Protein AF-A0A955E1D8-F1 (afdb_monomer_lite)

Structure (mmCIF, N/CA/C/O backbone):
data_AF-A0A955E1D8-F1
#
_entry.id   AF-A0A955E1D8-F1
#
loop_
_atom_site.group_PDB
_atom_site.id
_atom_site.type_symbol
_atom_site.label_atom_id
_atom_site.label_alt_id
_atom_site.label_comp_id
_atom_site.label_asym_id
_atom_site.label_entity_id
_atom_site.label_seq_id
_atom_site.pdbx_PDB_ins_code
_atom_site.Cartn_x
_atom_site.Cartn_y
_atom_site.Cartn_z
_atom_site.occupancy
_atom_site.B_iso_or_equiv
_atom_site.auth_seq_id
_atom_site.auth_comp_id
_atom_site.auth_asym_id
_atom_site.auth_atom_id
_atom_site.pdbx_PDB_model_num
ATOM 1 N N . MET A 1 1 ? 25.127 -28.866 -72.698 1.00 41.72 1 MET A N 1
ATOM 2 C CA . MET A 1 1 ? 26.440 -28.311 -72.325 1.00 41.72 1 MET A CA 1
ATOM 3 C C . MET A 1 1 ? 26.147 -27.067 -71.502 1.00 41.72 1 MET A C 1
ATOM 5 O O . MET A 1 1 ? 25.721 -26.090 -72.097 1.00 41.72 1 MET A O 1
ATOM 9 N N . SER A 1 2 ? 26.246 -27.214 -70.173 1.00 43.41 2 SER A N 1
ATOM 10 C CA . SER A 1 2 ? 26.339 -26.184 -69.112 1.00 43.41 2 SER A CA 1
ATOM 11 C C . SER A 1 2 ? 25.288 -25.060 -69.091 1.00 43.41 2 SER A C 1
ATOM 13 O O . SER A 1 2 ? 25.238 -24.230 -69.989 1.00 43.41 2 SER A O 1
ATOM 15 N N . ASP A 1 3 ? 24.362 -25.067 -68.129 1.00 46.50 3 ASP A N 1
ATOM 16 C CA . ASP A 1 3 ? 24.549 -24.467 -66.787 1.00 46.50 3 ASP A CA 1
ATOM 17 C C . ASP A 1 3 ? 24.973 -22.990 -66.846 1.00 46.50 3 ASP A C 1
ATOM 19 O O . ASP A 1 3 ? 26.075 -22.672 -67.275 1.00 46.50 3 ASP A O 1
ATOM 23 N N . HIS A 1 4 ? 24.100 -22.079 -66.409 1.00 46.78 4 HIS A N 1
ATOM 24 C CA . HIS A 1 4 ? 24.141 -21.552 -65.042 1.00 46.78 4 HIS A CA 1
ATOM 25 C C . HIS A 1 4 ? 22.998 -20.549 -64.840 1.00 46.78 4 HIS A C 1
ATOM 27 O O . HIS A 1 4 ? 22.884 -19.529 -65.516 1.00 46.78 4 HIS A O 1
ATOM 33 N N . ALA A 1 5 ? 22.136 -20.884 -63.885 1.00 51.72 5 ALA A N 1
ATOM 34 C CA . ALA A 1 5 ? 21.258 -19.943 -63.227 1.00 51.72 5 ALA A CA 1
ATOM 35 C C . ALA A 1 5 ? 22.111 -19.035 -62.327 1.00 51.72 5 ALA A C 1
ATOM 37 O O . ALA A 1 5 ? 22.755 -19.534 -61.406 1.00 51.72 5 ALA A O 1
ATOM 38 N N . GLU A 1 6 ? 22.080 -17.723 -62.554 1.00 48.53 6 GLU A N 1
ATOM 39 C CA . GLU A 1 6 ? 22.585 -16.731 -61.600 1.00 48.53 6 GLU A CA 1
ATOM 40 C C . GLU A 1 6 ? 21.421 -15.879 -61.080 1.00 48.53 6 GLU A C 1
ATOM 42 O O . GLU A 1 6 ? 20.962 -14.908 -61.674 1.00 48.53 6 GLU A O 1
ATOM 47 N N . THR A 1 7 ? 20.922 -16.356 -59.940 1.00 41.47 7 THR A N 1
ATOM 48 C CA . THR A 1 7 ? 20.785 -15.593 -58.693 1.00 41.47 7 THR A CA 1
ATOM 49 C C . THR A 1 7 ? 19.992 -14.285 -58.707 1.00 41.47 7 THR A C 1
ATOM 51 O O . THR A 1 7 ? 20.503 -13.183 -58.881 1.00 41.47 7 THR A O 1
ATOM 54 N N . SER A 1 8 ? 18.731 -14.450 -58.301 1.00 52.41 8 SER A N 1
ATOM 55 C CA . SER A 1 8 ? 18.048 -13.600 -57.321 1.00 52.41 8 SER A CA 1
ATOM 56 C C . SER A 1 8 ? 18.996 -13.066 -56.233 1.00 52.41 8 SER A C 1
ATOM 58 O O . SER A 1 8 ? 19.564 -13.867 -55.499 1.00 52.41 8 SER A O 1
ATOM 60 N N . SER A 1 9 ? 19.113 -11.739 -56.101 1.00 49.06 9 SER A N 1
ATOM 61 C CA . SER A 1 9 ? 19.084 -11.013 -54.813 1.00 49.06 9 SER A CA 1
ATOM 62 C C . SER A 1 9 ? 19.340 -9.512 -55.028 1.00 49.06 9 SER A C 1
ATOM 64 O O . SER A 1 9 ? 20.431 -9.005 -54.774 1.00 49.06 9 SER A O 1
ATOM 66 N N . ALA A 1 10 ? 18.335 -8.764 -55.482 1.00 44.19 10 ALA A N 1
ATOM 67 C CA . ALA A 1 10 ? 18.395 -7.303 -55.470 1.00 44.19 10 ALA A CA 1
ATOM 68 C C . ALA A 1 10 ? 17.456 -6.760 -54.387 1.00 44.19 10 ALA A C 1
ATOM 70 O O . ALA A 1 10 ? 16.260 -6.595 -54.603 1.00 44.19 10 ALA A O 1
ATOM 71 N N . GLY A 1 11 ? 18.032 -6.483 -53.214 1.00 44.06 11 GLY A N 1
ATOM 72 C CA . GLY A 1 11 ? 17.521 -5.444 -52.321 1.00 44.06 11 GLY A CA 1
ATOM 73 C C . GLY A 1 11 ? 16.445 -5.842 -51.312 1.00 44.06 11 GLY A C 1
ATOM 74 O O . GLY A 1 11 ? 15.472 -5.111 -51.151 1.00 44.06 11 GLY A O 1
ATOM 75 N N . ALA A 1 12 ? 16.647 -6.915 -50.543 1.00 50.28 12 ALA A N 1
ATOM 76 C CA . ALA A 1 12 ? 16.071 -6.963 -49.198 1.00 50.28 12 ALA A CA 1
ATOM 77 C C . ALA A 1 12 ? 16.845 -5.958 -48.328 1.00 50.28 12 ALA A C 1
ATOM 79 O O . ALA A 1 12 ? 17.835 -6.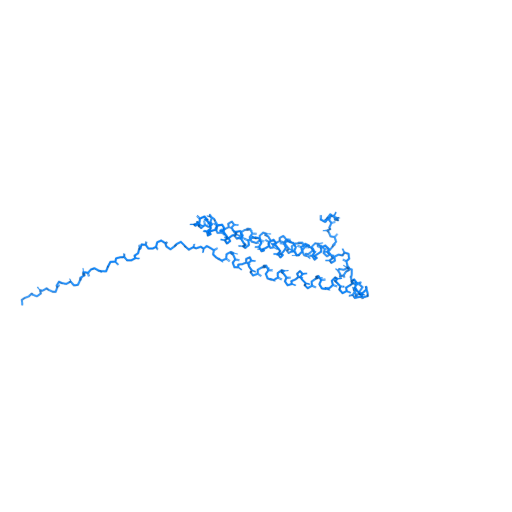298 -47.686 1.00 50.28 12 ALA A O 1
ATOM 80 N N . ALA A 1 13 ? 16.446 -4.685 -48.395 1.00 50.97 13 ALA A N 1
ATOM 81 C CA . ALA A 1 13 ? 16.955 -3.653 -47.509 1.00 50.97 13 ALA A CA 1
ATOM 82 C C . ALA A 1 13 ? 16.713 -4.107 -46.066 1.00 50.97 13 ALA A C 1
ATOM 84 O O . ALA A 1 13 ? 15.569 -4.247 -45.627 1.00 50.97 13 ALA A O 1
ATOM 85 N N . ASN A 1 14 ? 17.814 -4.381 -45.377 1.00 53.00 14 ASN A N 1
ATOM 86 C CA . ASN A 1 14 ? 17.865 -4.740 -43.978 1.00 53.00 14 ASN A CA 1
ATOM 87 C C . ASN A 1 14 ? 17.056 -3.721 -43.149 1.00 53.00 14 ASN A C 1
ATOM 89 O O . ASN A 1 14 ? 17.458 -2.566 -43.012 1.00 53.00 14 ASN A O 1
ATOM 93 N N . ARG A 1 15 ? 15.894 -4.142 -42.634 1.00 57.06 15 ARG A N 1
ATOM 94 C CA . ARG A 1 15 ? 15.078 -3.378 -41.677 1.00 57.06 15 ARG A CA 1
ATOM 95 C C . ARG A 1 15 ? 15.483 -3.672 -40.222 1.00 57.06 15 ARG A C 1
ATOM 97 O O . ARG A 1 15 ? 14.745 -3.294 -39.318 1.00 57.06 15 ARG A O 1
ATOM 104 N N . ASP A 1 16 ? 16.646 -4.279 -39.971 1.00 55.75 16 ASP A N 1
ATOM 105 C CA . ASP A 1 16 ? 17.154 -4.580 -38.621 1.00 55.75 16 ASP A CA 1
ATOM 106 C C . ASP A 1 16 ? 17.888 -3.384 -37.996 1.00 55.75 16 ASP A C 1
ATOM 108 O O . ASP A 1 16 ? 19.041 -3.471 -37.583 1.00 55.75 16 ASP A O 1
ATOM 112 N N . GLY A 1 17 ? 17.221 -2.230 -37.953 1.00 49.28 17 GLY A N 1
ATOM 113 C CA . GLY A 1 17 ? 17.789 -0.990 -37.413 1.00 49.28 17 GLY A CA 1
ATOM 114 C C . GLY A 1 17 ? 16.841 -0.189 -36.528 1.00 49.28 17 GLY A C 1
ATOM 115 O O . GLY A 1 17 ? 17.118 0.969 -36.231 1.00 49.28 17 GLY A O 1
ATOM 116 N N . LEU A 1 18 ? 15.708 -0.762 -36.117 1.00 48.12 18 LEU A N 1
ATOM 117 C CA . LEU A 1 18 ? 14.929 -0.192 -35.024 1.00 48.12 18 LEU A CA 1
ATOM 118 C C . LEU A 1 18 ? 15.441 -0.829 -33.736 1.00 48.12 18 LEU A C 1
ATOM 120 O O . LEU A 1 18 ? 15.008 -1.923 -33.378 1.00 48.12 18 LEU A O 1
ATOM 124 N N . GLU A 1 19 ? 16.369 -0.155 -33.051 1.00 47.59 19 GLU A N 1
ATOM 125 C CA . GLU A 1 19 ? 16.679 -0.453 -31.650 1.00 47.59 19 GLU A CA 1
ATOM 126 C C . GLU A 1 19 ? 15.370 -0.352 -30.858 1.00 47.59 19 GLU A C 1
ATOM 128 O O . GLU A 1 19 ? 14.901 0.730 -30.496 1.00 47.59 19 GLU A O 1
ATOM 133 N N . ALA A 1 20 ? 14.710 -1.492 -30.666 1.00 50.75 20 ALA A N 1
ATOM 134 C CA . ALA A 1 20 ? 13.493 -1.566 -29.891 1.00 50.75 20 ALA A CA 1
ATOM 135 C C . ALA A 1 20 ? 13.880 -1.345 -28.427 1.00 50.75 20 ALA A C 1
ATOM 137 O O . ALA A 1 20 ? 14.292 -2.272 -27.729 1.00 50.75 20 ALA A O 1
ATOM 138 N N . PHE A 1 21 ? 13.762 -0.105 -27.953 1.00 55.12 21 PHE A N 1
ATOM 139 C CA . PHE A 1 21 ? 13.830 0.203 -26.529 1.00 55.12 21 PHE A CA 1
ATOM 140 C C . PHE A 1 21 ? 12.641 -0.466 -25.831 1.00 55.12 21 PHE A C 1
ATOM 142 O O . PHE A 1 21 ? 11.548 0.090 -25.731 1.00 55.12 21 PHE A O 1
ATOM 149 N N . VAL A 1 22 ? 12.842 -1.702 -25.374 1.00 63.84 22 VAL A N 1
ATOM 150 C CA . VAL A 1 22 ? 11.842 -2.441 -24.604 1.00 63.84 22 VAL A CA 1
ATOM 151 C C . VAL A 1 22 ? 11.890 -1.944 -23.161 1.00 63.84 22 VAL A C 1
ATOM 153 O O . VAL A 1 22 ? 12.829 -2.237 -22.416 1.00 63.84 22 VAL A O 1
ATOM 156 N N . TYR A 1 23 ? 10.873 -1.179 -22.766 1.00 72.94 23 TYR A N 1
ATOM 157 C CA . TYR A 1 23 ? 10.669 -0.778 -21.376 1.00 72.94 23 TYR A CA 1
ATOM 158 C C . TYR A 1 23 ? 10.330 -1.989 -20.494 1.00 72.94 23 TYR A C 1
ATOM 160 O O . TYR A 1 23 ? 9.626 -2.909 -20.921 1.00 72.94 23 TYR A O 1
ATOM 168 N N . ASP A 1 24 ? 10.812 -1.989 -19.245 1.00 73.88 24 ASP A N 1
ATOM 169 C CA . ASP A 1 24 ? 10.408 -3.005 -18.270 1.00 73.88 24 ASP A CA 1
ATOM 170 C C . ASP A 1 24 ? 9.067 -2.629 -17.636 1.00 73.88 24 ASP A C 1
ATOM 172 O O . ASP A 1 24 ? 8.983 -1.997 -16.581 1.00 73.88 24 ASP A O 1
ATOM 176 N N . ASP A 1 25 ? 8.009 -3.064 -18.306 1.00 80.38 25 ASP A N 1
ATOM 177 C CA . ASP A 1 25 ? 6.632 -2.906 -17.856 1.00 80.38 25 ASP A CA 1
ATOM 178 C C . ASP A 1 25 ? 6.177 -4.008 -16.900 1.00 80.38 25 ASP A C 1
ATOM 180 O O . ASP A 1 25 ? 5.047 -3.962 -16.403 1.00 80.38 25 ASP A O 1
ATOM 184 N N . LYS A 1 26 ? 6.988 -5.051 -16.683 1.00 83.38 26 LYS A N 1
ATOM 185 C CA . LYS A 1 26 ? 6.583 -6.173 -15.830 1.00 83.38 26 LYS A CA 1
ATOM 186 C C . LYS A 1 26 ? 6.506 -5.705 -14.387 1.00 83.38 26 LYS A C 1
ATOM 188 O O . LYS A 1 26 ? 5.494 -5.943 -13.732 1.00 83.38 26 LYS A O 1
ATOM 193 N N . ILE A 1 27 ? 7.523 -4.978 -13.923 1.00 85.75 27 ILE A N 1
ATOM 194 C CA . ILE A 1 27 ? 7.550 -4.477 -12.549 1.00 85.75 27 ILE A CA 1
ATOM 195 C C . ILE A 1 27 ? 6.437 -3.457 -12.285 1.00 85.75 27 ILE A C 1
ATOM 197 O O . ILE A 1 27 ? 5.761 -3.535 -11.261 1.00 85.75 27 ILE A O 1
ATOM 201 N N . VAL A 1 28 ? 6.171 -2.568 -13.247 1.00 88.00 28 VAL A N 1
ATOM 202 C CA . VAL A 1 28 ? 5.081 -1.587 -13.155 1.00 88.00 28 VAL A CA 1
ATOM 203 C C . VAL A 1 28 ? 3.735 -2.296 -13.033 1.00 88.00 28 VAL A C 1
ATOM 205 O O . VAL A 1 28 ? 2.933 -1.947 -12.172 1.00 88.00 28 VAL A O 1
ATOM 208 N N . ARG A 1 29 ? 3.494 -3.331 -13.848 1.00 86.88 29 ARG A N 1
ATOM 209 C CA . ARG A 1 29 ? 2.265 -4.132 -13.771 1.00 86.88 29 ARG A CA 1
ATOM 210 C C . ARG A 1 29 ? 2.134 -4.860 -12.437 1.00 86.88 29 ARG A C 1
ATOM 212 O O . ARG A 1 29 ? 1.037 -4.902 -11.891 1.00 86.88 29 ARG A O 1
ATOM 219 N N . MET A 1 30 ? 3.225 -5.399 -11.894 1.00 88.94 30 MET A N 1
ATOM 220 C CA . MET A 1 30 ? 3.219 -6.049 -10.579 1.00 88.94 30 MET A CA 1
ATOM 221 C C . MET A 1 30 ? 2.834 -5.067 -9.462 1.00 88.94 30 MET A C 1
ATOM 223 O O . MET A 1 30 ? 1.937 -5.372 -8.676 1.00 88.94 30 MET A O 1
ATOM 227 N N . PHE A 1 31 ? 3.438 -3.874 -9.424 1.00 90.12 31 PHE A N 1
ATOM 228 C CA . PHE A 1 31 ? 3.060 -2.818 -8.473 1.00 90.12 31 PHE A CA 1
ATOM 229 C C . PHE A 1 31 ? 1.640 -2.285 -8.712 1.00 90.12 31 PHE A C 1
ATOM 231 O O . PHE A 1 31 ? 0.927 -1.990 -7.754 1.00 90.12 31 PHE A O 1
ATOM 238 N N . GLY A 1 32 ? 1.192 -2.208 -9.966 1.00 89.88 32 GLY A N 1
ATOM 239 C CA . GLY A 1 32 ? -0.178 -1.824 -10.312 1.00 89.88 32 GLY A CA 1
ATOM 240 C C . GLY A 1 32 ? -1.213 -2.800 -9.747 1.00 89.88 32 GLY A C 1
ATOM 241 O O . GLY A 1 32 ? -2.146 -2.386 -9.063 1.00 89.88 32 GLY A O 1
ATOM 242 N N . TRP A 1 33 ? -1.010 -4.106 -9.944 1.00 90.94 33 TRP A N 1
ATOM 243 C CA . TRP A 1 33 ? -1.873 -5.135 -9.355 1.00 90.94 33 TRP A CA 1
ATOM 244 C C . TRP A 1 33 ? -1.826 -5.129 -7.826 1.00 90.94 33 TRP A C 1
ATOM 246 O O . TRP A 1 33 ? -2.873 -5.205 -7.185 1.00 90.94 33 TRP A O 1
ATOM 256 N N . ALA A 1 34 ? -0.636 -4.980 -7.238 1.00 91.00 34 ALA A N 1
ATOM 257 C CA . ALA A 1 34 ? -0.481 -4.853 -5.791 1.00 91.00 34 ALA A CA 1
ATOM 258 C C . ALA A 1 34 ? -1.257 -3.650 -5.233 1.00 91.00 34 ALA A C 1
ATOM 260 O O . ALA A 1 34 ? -1.955 -3.795 -4.234 1.00 91.00 34 ALA A O 1
ATOM 261 N N . THR A 1 35 ? -1.190 -2.495 -5.903 1.00 93.31 35 THR A N 1
ATOM 262 C CA . THR A 1 35 ? -1.959 -1.294 -5.546 1.00 93.31 35 THR A CA 1
ATOM 263 C C . THR A 1 35 ? -3.452 -1.597 -5.490 1.00 93.31 35 THR A C 1
ATOM 265 O O . THR A 1 35 ? -4.100 -1.271 -4.504 1.00 93.31 35 THR A O 1
ATOM 268 N N . ILE A 1 36 ? -4.010 -2.258 -6.508 1.00 94.00 36 ILE A N 1
ATOM 269 C CA . ILE A 1 36 ? -5.447 -2.570 -6.544 1.00 94.00 36 ILE A CA 1
ATOM 270 C C . ILE A 1 36 ? -5.829 -3.499 -5.385 1.00 94.00 36 ILE A C 1
ATOM 27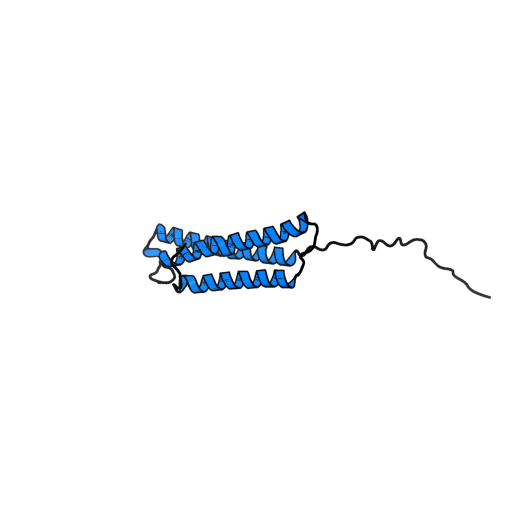2 O O . ILE A 1 36 ? -6.782 -3.214 -4.662 1.00 94.00 36 ILE A O 1
ATOM 276 N N . ILE A 1 37 ? -5.068 -4.578 -5.174 1.00 93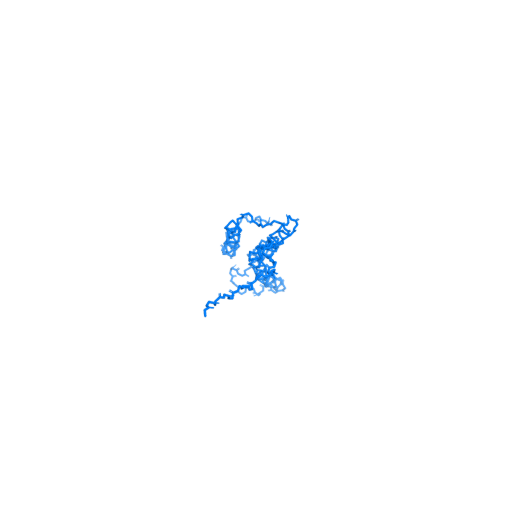.00 37 ILE A N 1
ATOM 277 C CA . ILE A 1 37 ? -5.335 -5.560 -4.112 1.00 93.00 37 ILE A CA 1
ATOM 278 C C . ILE A 1 37 ? -5.297 -4.890 -2.735 1.00 93.00 37 ILE A C 1
ATOM 280 O O . ILE A 1 37 ? -6.246 -5.006 -1.958 1.00 93.00 37 ILE A O 1
ATOM 284 N N . TRP A 1 38 ? -4.229 -4.150 -2.437 1.00 91.44 38 TRP A N 1
ATOM 285 C CA . TRP A 1 38 ? -4.080 -3.475 -1.150 1.00 91.44 38 TRP A CA 1
ATOM 286 C C . TRP A 1 38 ? -5.053 -2.310 -0.975 1.00 91.44 38 TRP A C 1
ATOM 288 O O . TRP A 1 38 ? -5.486 -2.058 0.145 1.00 91.44 38 TRP A O 1
ATOM 298 N N . GLY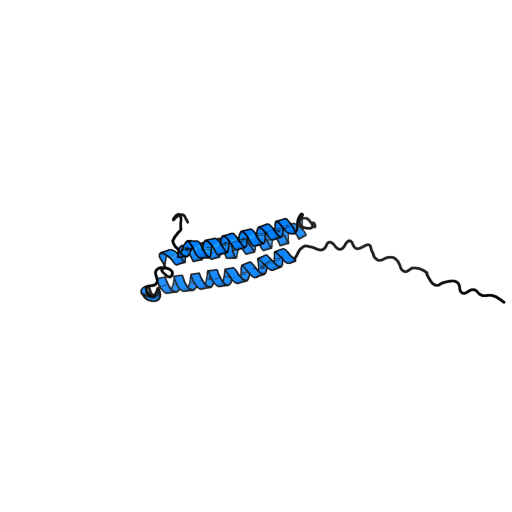 A 1 39 ? -5.454 -1.651 -2.063 1.00 92.06 39 GLY A N 1
ATOM 299 C CA . GLY A 1 39 ? -6.523 -0.657 -2.057 1.00 92.06 39 GLY A CA 1
ATOM 300 C C . GLY A 1 39 ? -7.841 -1.261 -1.592 1.00 92.06 39 GLY A C 1
ATOM 301 O O . GLY A 1 39 ? -8.443 -0.756 -0.648 1.00 92.06 39 GLY A O 1
ATOM 302 N N . VAL A 1 40 ? -8.249 -2.393 -2.175 1.00 93.94 40 VAL A N 1
ATOM 303 C CA . VAL A 1 40 ? -9.456 -3.115 -1.743 1.00 93.94 40 VAL A CA 1
ATOM 304 C C . VAL A 1 40 ? -9.372 -3.470 -0.257 1.00 93.94 40 VAL A C 1
ATOM 306 O O . VAL A 1 40 ? -10.309 -3.186 0.485 1.00 93.94 40 VAL A O 1
ATOM 309 N N . VAL A 1 41 ? -8.243 -4.014 0.209 1.00 90.62 41 VAL A N 1
ATOM 310 C CA . VAL A 1 41 ? -8.047 -4.340 1.633 1.00 90.62 41 VAL A CA 1
ATOM 311 C C . VAL A 1 41 ? -8.163 -3.093 2.516 1.00 90.62 41 VAL A C 1
ATOM 313 O O . VAL A 1 41 ? -8.913 -3.104 3.490 1.00 90.62 41 VAL A O 1
ATOM 316 N N . ALA A 1 42 ? -7.473 -2.002 2.177 1.00 91.06 42 ALA A N 1
ATOM 317 C CA . ALA A 1 42 ? -7.489 -0.771 2.960 1.00 91.06 42 ALA A CA 1
ATOM 318 C C . ALA A 1 42 ? -8.900 -0.174 3.059 1.00 91.06 42 ALA A C 1
ATOM 320 O O . ALA A 1 42 ? -9.341 0.168 4.158 1.00 91.06 42 ALA A O 1
ATOM 321 N N . PHE A 1 43 ? -9.632 -0.102 1.944 1.00 92.75 43 PHE A N 1
ATOM 322 C CA . PHE A 1 43 ? -10.999 0.419 1.932 1.00 92.75 43 PHE A CA 1
ATOM 323 C C . PHE A 1 43 ? -11.975 -0.489 2.686 1.00 92.75 43 PHE A C 1
ATOM 325 O O . PHE A 1 43 ? -12.795 0.025 3.442 1.00 92.75 43 PHE A O 1
ATOM 332 N N . LEU A 1 44 ? -11.857 -1.817 2.570 1.00 91.38 44 LEU A N 1
ATOM 333 C CA . LEU A 1 44 ? -12.681 -2.754 3.344 1.00 91.38 44 LEU A CA 1
ATOM 334 C C . LEU A 1 44 ? -12.469 -2.586 4.853 1.00 91.38 44 LEU A C 1
ATOM 336 O O . LEU A 1 44 ? -13.440 -2.466 5.599 1.00 91.38 44 LEU A O 1
ATOM 340 N N . VAL A 1 45 ? -11.214 -2.512 5.309 1.00 88.31 45 VAL A N 1
ATOM 341 C CA . VAL A 1 45 ? -10.906 -2.262 6.728 1.00 88.31 45 VAL A CA 1
ATOM 342 C C . VAL A 1 45 ? -11.437 -0.888 7.161 1.00 88.31 45 VAL A C 1
ATOM 344 O O . VAL A 1 45 ? -11.988 -0.765 8.252 1.00 88.31 45 VAL A O 1
ATOM 347 N N . GLY A 1 46 ? -11.353 0.128 6.296 1.00 88.81 46 GLY A N 1
ATOM 348 C CA . GLY A 1 46 ? -11.917 1.457 6.553 1.00 88.81 46 GLY A CA 1
ATOM 349 C C . GLY A 1 46 ? -13.433 1.433 6.762 1.00 88.81 46 GLY A C 1
ATOM 350 O O . GLY A 1 46 ? -13.934 2.032 7.712 1.00 88.81 46 GLY A O 1
ATOM 351 N N . VAL A 1 47 ? -14.163 0.676 5.937 1.00 90.75 47 VAL A N 1
ATOM 352 C CA . VAL A 1 47 ? -15.614 0.480 6.092 1.00 90.75 47 VAL A CA 1
ATOM 353 C C . VAL A 1 47 ? -15.934 -0.236 7.405 1.00 90.75 47 VAL A C 1
ATOM 355 O O . VAL A 1 47 ? -16.836 0.191 8.122 1.00 90.75 47 VAL A O 1
ATOM 358 N N . ILE A 1 48 ? -15.175 -1.273 7.775 1.00 86.44 48 ILE A N 1
ATOM 359 C CA . ILE A 1 48 ? -15.362 -1.982 9.053 1.00 86.44 48 ILE A CA 1
ATOM 360 C C . ILE A 1 48 ? -15.193 -1.020 10.237 1.00 86.44 48 ILE A C 1
ATOM 362 O O . ILE A 1 48 ? -16.021 -1.002 11.146 1.00 86.44 48 ILE A O 1
ATOM 366 N N . ILE A 1 49 ? -14.156 -0.183 10.217 1.00 87.56 49 ILE A N 1
ATOM 367 C CA . ILE A 1 49 ? -13.894 0.817 11.263 1.00 87.56 49 ILE A CA 1
ATOM 368 C C . ILE A 1 49 ? -15.010 1.866 11.322 1.00 87.56 49 ILE A C 1
ATOM 370 O O . ILE A 1 49 ? -15.435 2.244 12.414 1.00 87.56 49 ILE A O 1
ATOM 374 N N . ALA A 1 50 ? -15.513 2.315 10.171 1.00 88.00 50 ALA A N 1
ATOM 375 C CA . ALA A 1 50 ? -16.632 3.251 10.105 1.00 88.00 50 ALA A CA 1
ATOM 376 C C . ALA A 1 50 ? -17.912 2.653 10.718 1.00 88.00 50 ALA A C 1
ATOM 378 O O . ALA A 1 50 ? -18.607 3.326 11.479 1.00 88.00 50 ALA A O 1
ATOM 379 N N . VAL A 1 51 ? -18.191 1.369 10.465 1.00 87.44 51 VAL A N 1
ATOM 380 C CA . VAL A 1 51 ? -19.318 0.655 11.087 1.00 87.44 51 VAL A CA 1
ATOM 381 C C . VAL A 1 51 ? -19.122 0.517 12.598 1.00 87.44 51 VAL A C 1
ATOM 383 O O . VAL A 1 51 ? -20.079 0.708 13.342 1.00 87.44 51 VAL A O 1
ATOM 386 N N . GLN A 1 52 ? -17.902 0.255 13.076 1.00 83.62 52 GLN A N 1
ATOM 387 C CA . GLN A 1 52 ? -17.612 0.195 14.515 1.00 83.62 52 GLN A CA 1
ATOM 388 C C . GLN A 1 52 ? -17.787 1.543 15.227 1.00 83.62 52 GLN A C 1
ATOM 390 O O . GLN A 1 52 ? -18.140 1.560 16.405 1.00 83.62 52 GLN A O 1
ATOM 395 N N . LEU A 1 53 ? -17.576 2.664 14.527 1.00 83.69 53 LEU A N 1
ATOM 396 C CA . LEU A 1 53 ? -17.884 3.998 15.051 1.00 83.69 53 LEU A CA 1
ATOM 397 C C . LEU A 1 53 ? -19.391 4.245 15.174 1.00 83.69 53 LEU A C 1
ATOM 399 O O . LEU A 1 53 ? -19.821 4.853 16.150 1.00 83.69 53 LEU A O 1
ATOM 403 N N . ALA A 1 54 ? -20.187 3.773 14.210 1.00 86.69 54 ALA A N 1
ATOM 404 C CA . ALA A 1 54 ? -21.643 3.913 14.242 1.00 86.69 54 ALA A CA 1
ATOM 405 C C . ALA A 1 54 ? -22.309 2.944 15.237 1.00 86.69 54 ALA A C 1
ATOM 407 O O . ALA A 1 54 ? -23.246 3.315 15.940 1.00 86.69 54 ALA A O 1
ATOM 408 N N . PHE A 1 55 ? -21.806 1.710 15.320 1.00 83.62 55 PHE A N 1
ATOM 409 C CA . PHE A 1 55 ? -22.318 0.646 16.179 1.00 83.62 55 PHE A CA 1
ATOM 410 C C . PHE A 1 55 ? -21.168 -0.019 16.951 1.00 83.62 55 PHE A C 1
ATOM 412 O O . PHE A 1 55 ? -20.586 -0.999 16.477 1.00 83.62 55 PHE A O 1
ATOM 419 N N . PRO A 1 56 ? -20.870 0.435 18.183 1.00 72.88 56 PRO A N 1
ATOM 420 C CA . PRO A 1 56 ? -19.764 -0.098 18.986 1.00 72.88 56 PRO A CA 1
ATOM 421 C C . PRO A 1 56 ? -19.850 -1.607 19.276 1.00 72.88 56 PRO A C 1
ATOM 423 O O . PRO A 1 56 ? -18.836 -2.255 19.527 1.00 72.88 56 PRO A O 1
ATOM 426 N N . GLN A 1 57 ? -21.049 -2.195 19.208 1.00 73.25 57 GLN A N 1
ATOM 427 C CA . GLN A 1 57 ? -21.268 -3.634 19.404 1.00 73.25 57 GLN A CA 1
ATOM 428 C C . GLN A 1 57 ? -20.819 -4.499 18.210 1.00 73.25 57 GLN A C 1
ATOM 430 O O . GLN A 1 57 ? -20.689 -5.714 18.348 1.00 73.25 57 GLN A O 1
ATOM 435 N N . ALA A 1 58 ? -20.511 -3.896 17.056 1.00 70.06 58 ALA A N 1
ATOM 436 C CA . ALA A 1 58 ? -20.061 -4.605 15.856 1.00 70.06 58 ALA A CA 1
ATOM 437 C C . ALA A 1 58 ? -18.649 -5.223 15.979 1.00 70.06 58 ALA A C 1
ATOM 439 O O . ALA A 1 58 ? -18.231 -5.973 15.102 1.00 70.06 58 ALA A O 1
ATOM 440 N N . GLY A 1 59 ? -17.906 -4.947 17.059 1.00 65.56 59 GLY A N 1
ATOM 441 C CA . GLY A 1 59 ? -16.580 -5.530 17.317 1.00 65.56 59 GLY A CA 1
ATOM 442 C C . GLY A 1 59 ? -16.579 -7.011 17.736 1.00 65.56 59 GLY A C 1
ATOM 443 O O . GLY A 1 59 ? -15.504 -7.572 17.949 1.00 65.56 59 GLY A O 1
ATOM 444 N N . LEU A 1 60 ? -17.755 -7.642 17.893 1.00 66.62 60 LEU A N 1
ATOM 445 C CA . LEU A 1 60 ? -17.955 -9.074 18.208 1.00 66.62 60 LEU A CA 1
ATOM 446 C C . LEU A 1 60 ? -17.198 -9.606 19.450 1.00 66.62 60 LEU A C 1
ATOM 448 O O . LEU A 1 60 ? -17.095 -10.814 19.639 1.00 66.62 60 LEU A O 1
ATOM 452 N N . GLY A 1 61 ? -16.653 -8.730 20.303 1.00 66.81 61 GLY A N 1
ATOM 453 C CA . GLY A 1 61 ? -15.851 -9.110 21.474 1.00 66.81 61 GLY A CA 1
ATOM 454 C C . GLY A 1 61 ? -14.449 -9.653 21.155 1.00 66.81 61 GLY A C 1
ATOM 455 O O . GLY A 1 61 ? -13.758 -10.120 22.058 1.00 66.81 61 GLY A O 1
ATOM 456 N N . ILE A 1 62 ? -13.999 -9.587 19.897 1.00 70.62 62 ILE A N 1
ATOM 457 C CA . ILE A 1 62 ? -12.695 -10.111 19.467 1.00 70.62 62 ILE A CA 1
ATOM 458 C C . ILE A 1 62 ? -11.641 -9.005 19.606 1.00 70.62 62 ILE A C 1
ATOM 460 O O . ILE A 1 62 ? -11.730 -7.964 18.957 1.00 70.62 62 ILE A O 1
ATOM 464 N N . SER A 1 63 ? -10.598 -9.235 20.413 1.00 70.56 63 SER A N 1
ATOM 465 C CA . SER A 1 63 ? -9.564 -8.223 20.711 1.00 70.56 63 SER A CA 1
ATOM 466 C C . SER A 1 63 ? -8.847 -7.686 19.462 1.00 70.56 63 SER A C 1
ATOM 468 O O . SER A 1 63 ? -8.536 -6.495 19.389 1.00 70.56 63 SER A O 1
ATOM 470 N N . PHE A 1 64 ? -8.643 -8.539 18.454 1.00 67.44 64 PHE A N 1
ATOM 471 C CA . PHE A 1 64 ? -8.015 -8.206 17.170 1.00 67.44 64 PHE A CA 1
ATOM 472 C C . PHE A 1 64 ? -8.872 -7.317 16.265 1.00 67.44 64 PHE A C 1
ATOM 474 O O . PHE A 1 64 ? -8.325 -6.517 15.513 1.00 67.44 64 PHE A O 1
ATOM 481 N N . LEU A 1 65 ? -10.200 -7.425 16.359 1.00 71.31 65 LEU A N 1
ATOM 482 C CA . LEU A 1 65 ? -11.144 -6.606 15.595 1.00 71.31 65 LEU A CA 1
ATOM 483 C C . LEU A 1 65 ? -11.622 -5.389 16.392 1.00 71.31 65 LEU A C 1
ATOM 485 O O . LEU A 1 65 ? -12.630 -4.782 16.047 1.00 71.31 65 LEU A O 1
ATOM 489 N N . SER A 1 66 ? -10.918 -5.017 17.459 1.00 77.88 66 SER A N 1
ATOM 490 C CA . SER A 1 66 ? -11.233 -3.797 18.192 1.00 77.88 66 SER A CA 1
ATOM 491 C C . SER A 1 66 ? -10.830 -2.557 17.394 1.00 77.88 66 SER A C 1
ATOM 493 O O . SER A 1 66 ? -9.785 -2.515 16.738 1.00 77.88 66 SER A O 1
ATOM 495 N N . PHE A 1 67 ? -11.639 -1.507 17.512 1.00 77.94 67 PHE A N 1
ATOM 496 C CA . PHE A 1 67 ? -11.434 -0.227 16.838 1.00 77.94 67 PHE A CA 1
ATOM 497 C C . PHE A 1 67 ? -10.020 0.349 17.040 1.00 77.94 67 PHE A C 1
ATOM 499 O O . PHE A 1 67 ? -9.398 0.835 16.095 1.00 77.94 67 PHE A O 1
ATOM 506 N N . GLY A 1 68 ? -9.474 0.231 18.257 1.00 75.56 68 GLY A N 1
ATOM 507 C CA . GLY A 1 68 ? -8.140 0.732 18.599 1.00 75.56 68 GLY A CA 1
ATOM 508 C C . GLY A 1 68 ? -6.983 0.014 17.893 1.00 75.56 68 GLY A C 1
ATOM 509 O O . GLY A 1 68 ? -5.932 0.618 17.708 1.00 75.56 68 GLY A O 1
ATOM 510 N N . ARG A 1 69 ? -7.162 -1.244 17.463 1.00 80.31 69 ARG A N 1
ATOM 511 C CA . ARG A 1 69 ? -6.140 -2.010 16.721 1.00 80.31 69 ARG A CA 1
ATOM 512 C C . ARG A 1 69 ? -6.358 -1.980 15.212 1.00 80.31 69 ARG A C 1
ATOM 514 O O . ARG A 1 69 ? -5.392 -1.932 14.453 1.00 80.31 69 ARG A O 1
ATOM 521 N N . LEU A 1 70 ? -7.617 -1.952 14.774 1.00 82.62 70 LEU A N 1
ATOM 522 C CA . LEU A 1 70 ? -7.964 -1.842 13.358 1.00 82.62 70 LEU A CA 1
ATOM 523 C C . LEU A 1 70 ? -7.591 -0.477 12.773 1.00 82.62 70 LEU A C 1
ATOM 525 O O . LEU A 1 70 ? -7.185 -0.419 11.618 1.00 82.62 70 LEU A O 1
ATOM 529 N N . ARG A 1 71 ? -7.673 0.618 13.542 1.00 83.69 71 ARG A N 1
ATOM 530 C CA . ARG A 1 71 ? -7.318 1.955 13.037 1.00 83.69 71 ARG A CA 1
ATOM 531 C C . ARG A 1 71 ? -5.851 2.050 12.582 1.00 83.69 71 ARG A C 1
ATOM 533 O O . ARG A 1 71 ? -5.646 2.402 11.420 1.00 83.69 71 ARG A O 1
ATOM 540 N N . PRO A 1 72 ? -4.843 1.677 13.397 1.00 82.88 72 PRO A N 1
ATOM 541 C CA . PRO A 1 72 ? -3.460 1.612 12.928 1.00 82.88 72 PRO A CA 1
ATOM 542 C C . PRO A 1 72 ? -3.280 0.699 11.711 1.00 82.88 72 PRO A C 1
ATOM 544 O O . PRO A 1 72 ? -2.509 1.033 10.814 1.00 82.88 72 PRO A O 1
ATOM 547 N N . LEU A 1 73 ? -4.001 -0.428 11.646 1.00 85.31 73 LEU A N 1
ATOM 548 C CA . LEU A 1 73 ? -3.969 -1.331 10.492 1.00 85.31 73 LEU A CA 1
ATOM 549 C C . LEU A 1 73 ? -4.481 -0.639 9.218 1.00 85.31 73 LEU A C 1
ATOM 551 O O . LEU A 1 73 ? -3.815 -0.698 8.188 1.00 85.31 73 LEU A O 1
ATOM 555 N N . HIS A 1 74 ? -5.634 0.033 9.284 1.00 89.06 74 HIS A N 1
ATOM 556 C CA . HIS A 1 74 ? -6.225 0.738 8.146 1.00 89.06 74 HIS A CA 1
ATOM 557 C C . HIS A 1 74 ? -5.318 1.845 7.627 1.00 89.06 74 HIS A C 1
ATOM 559 O O . HIS A 1 74 ? -5.046 1.881 6.431 1.00 89.06 74 HIS A O 1
ATOM 565 N N . THR A 1 75 ? -4.821 2.715 8.509 1.00 88.00 75 THR A N 1
ATOM 566 C CA . THR A 1 75 ? -3.967 3.835 8.101 1.00 88.00 75 THR A CA 1
ATOM 567 C C . THR A 1 75 ? -2.674 3.332 7.457 1.00 88.00 75 THR A C 1
ATOM 569 O O . THR A 1 75 ? -2.317 3.787 6.371 1.00 88.00 75 THR A O 1
ATOM 572 N N . ASN A 1 76 ? -2.012 2.331 8.053 1.00 88.19 76 ASN A N 1
ATOM 573 C CA . ASN A 1 76 ? -0.807 1.736 7.465 1.00 88.19 76 ASN A CA 1
ATOM 574 C C . ASN A 1 76 ? -1.095 1.049 6.121 1.00 88.19 76 ASN A C 1
ATOM 576 O O . ASN A 1 76 ? -0.324 1.207 5.174 1.00 88.19 76 ASN A O 1
ATOM 580 N N . ALA A 1 77 ? -2.213 0.327 6.002 1.00 88.44 77 ALA A N 1
ATOM 581 C CA . ALA A 1 77 ? -2.617 -0.291 4.742 1.00 88.44 77 ALA A CA 1
ATOM 582 C C . ALA A 1 77 ? -2.948 0.761 3.666 1.00 88.44 77 ALA A C 1
ATOM 584 O O . ALA A 1 77 ? -2.519 0.632 2.524 1.00 88.44 77 ALA A O 1
ATOM 585 N N . ALA A 1 78 ? -3.658 1.835 4.009 1.00 89.88 78 ALA A N 1
ATOM 586 C CA . ALA A 1 78 ? -4.013 2.890 3.065 1.00 89.88 78 ALA A CA 1
ATOM 587 C C . ALA A 1 78 ? -2.781 3.676 2.579 1.00 89.88 78 ALA A C 1
ATOM 589 O O . ALA A 1 78 ? -2.650 3.953 1.386 1.00 89.88 78 ALA A O 1
ATOM 590 N N . ILE A 1 79 ? -1.854 4.005 3.483 1.00 90.00 79 ILE A N 1
ATOM 591 C CA . ILE A 1 79 ? -0.675 4.812 3.153 1.00 90.00 79 ILE A CA 1
ATOM 592 C C . ILE A 1 79 ? 0.418 3.946 2.525 1.00 90.00 79 ILE A C 1
ATOM 594 O O . ILE A 1 79 ? 0.806 4.171 1.383 1.00 90.00 79 ILE A O 1
ATOM 598 N N . PHE A 1 80 ? 0.922 2.937 3.232 1.00 89.00 80 PHE A N 1
ATOM 599 C CA . PHE A 1 80 ? 2.100 2.197 2.774 1.00 89.00 80 PHE A CA 1
ATOM 600 C C . PHE A 1 80 ? 1.756 1.098 1.770 1.00 89.00 80 PHE A C 1
ATOM 602 O O . PHE A 1 80 ? 2.499 0.890 0.807 1.00 89.00 80 PHE A O 1
ATOM 609 N N . ALA A 1 81 ? 0.622 0.416 1.952 1.00 89.12 81 ALA A N 1
ATOM 610 C CA . ALA A 1 81 ? 0.241 -0.676 1.063 1.00 89.12 81 ALA A CA 1
ATOM 611 C C . ALA A 1 81 ? -0.467 -0.188 -0.204 1.00 89.12 81 ALA A C 1
ATOM 613 O O . ALA A 1 81 ? -0.117 -0.619 -1.297 1.00 89.12 81 ALA A O 1
ATOM 614 N N . PHE A 1 82 ? -1.424 0.728 -0.099 1.00 91.75 82 PHE A N 1
ATOM 615 C CA . PHE A 1 82 ? -2.108 1.272 -1.269 1.00 91.75 82 PHE A CA 1
ATOM 616 C C . PHE A 1 82 ? -1.310 2.412 -1.917 1.00 91.75 82 PHE A C 1
ATOM 618 O O . PHE A 1 82 ? -0.775 2.232 -3.013 1.00 91.75 82 PHE A O 1
ATOM 625 N N . ALA A 1 83 ? -1.173 3.561 -1.247 1.00 91.94 83 ALA A N 1
ATOM 626 C CA . ALA A 1 83 ? -0.522 4.726 -1.851 1.00 91.94 83 ALA A CA 1
ATOM 627 C C . ALA A 1 83 ? 0.973 4.484 -2.136 1.00 91.94 83 ALA A C 1
ATOM 629 O O . ALA A 1 83 ? 1.464 4.879 -3.191 1.00 91.94 83 ALA A O 1
ATOM 630 N N . GLY A 1 84 ? 1.683 3.765 -1.262 1.00 91.00 84 GLY A N 1
ATOM 631 C CA . GLY A 1 84 ? 3.082 3.391 -1.475 1.00 91.00 84 GLY A CA 1
ATOM 632 C C . GLY A 1 84 ? 3.286 2.576 -2.755 1.00 91.00 84 GLY A C 1
ATOM 633 O O . GLY A 1 84 ? 4.112 2.945 -3.590 1.00 91.00 84 GLY A O 1
ATOM 634 N N . ASN A 1 85 ? 2.488 1.523 -2.974 1.00 91.81 85 ASN A N 1
ATOM 635 C CA . ASN A 1 85 ? 2.554 0.740 -4.214 1.00 91.81 85 ASN A CA 1
ATOM 636 C C . ASN A 1 85 ? 2.180 1.576 -5.453 1.00 91.81 85 ASN A C 1
ATOM 638 O O . ASN A 1 85 ? 2.807 1.412 -6.503 1.00 91.81 85 ASN A O 1
ATOM 642 N N . ALA A 1 86 ? 1.230 2.512 -5.326 1.00 91.69 86 ALA A N 1
ATOM 643 C CA . ALA A 1 86 ? 0.858 3.419 -6.411 1.00 91.69 86 ALA A CA 1
ATOM 644 C C . ALA A 1 86 ? 2.020 4.347 -6.799 1.00 91.69 86 ALA A C 1
ATOM 646 O O . ALA A 1 86 ? 2.312 4.517 -7.984 1.00 91.69 86 ALA A O 1
ATOM 647 N N . VAL A 1 87 ? 2.721 4.905 -5.805 1.00 93.62 87 VAL A N 1
ATOM 648 C CA . VAL A 1 87 ? 3.910 5.743 -6.015 1.00 93.62 87 VAL A CA 1
ATOM 649 C C . VAL A 1 87 ? 5.028 4.935 -6.666 1.00 93.62 87 VAL A C 1
ATOM 651 O O . VAL A 1 87 ? 5.605 5.400 -7.646 1.00 93.62 87 VAL A O 1
ATOM 654 N N . PHE A 1 88 ? 5.303 3.710 -6.205 1.00 90.25 88 PHE A N 1
ATOM 655 C CA . PHE A 1 88 ? 6.299 2.854 -6.853 1.00 90.25 88 PHE A CA 1
ATOM 656 C C . PHE A 1 88 ? 5.946 2.581 -8.317 1.00 90.25 88 PHE A C 1
ATOM 658 O O . PHE A 1 88 ? 6.790 2.789 -9.189 1.00 90.25 88 PHE A O 1
ATOM 665 N N . ALA A 1 89 ? 4.701 2.194 -8.617 1.00 91.81 89 ALA A N 1
ATOM 666 C CA . ALA A 1 89 ? 4.250 2.010 -9.996 1.00 91.81 89 ALA A CA 1
ATOM 667 C C . ALA A 1 89 ? 4.448 3.284 -10.835 1.00 91.81 89 ALA A C 1
ATOM 669 O O . ALA A 1 89 ? 4.990 3.216 -11.939 1.00 91.81 89 ALA A O 1
ATOM 670 N N . ALA A 1 90 ? 4.065 4.446 -10.297 1.00 92.19 90 ALA A N 1
ATOM 671 C CA . ALA A 1 90 ? 4.185 5.730 -10.975 1.00 92.19 90 ALA A CA 1
ATOM 672 C C . ALA A 1 90 ? 5.645 6.120 -11.240 1.00 92.19 90 ALA A C 1
ATOM 674 O O . ALA A 1 90 ? 5.961 6.576 -12.338 1.00 92.19 90 ALA A O 1
ATOM 675 N N . VAL A 1 91 ? 6.554 5.911 -10.284 1.00 91.69 91 VAL A N 1
ATOM 676 C CA . VAL A 1 91 ? 7.982 6.235 -10.429 1.00 91.69 91 VAL A CA 1
ATOM 677 C C . VAL A 1 91 ? 8.655 5.296 -11.428 1.00 91.69 91 VAL A C 1
ATOM 679 O O . VAL A 1 91 ? 9.320 5.773 -12.351 1.00 91.69 91 VAL A O 1
ATOM 682 N N . TYR A 1 92 ? 8.449 3.979 -11.303 1.00 89.94 92 TYR A N 1
ATOM 683 C CA . TYR A 1 92 ? 9.010 2.994 -12.236 1.00 89.94 92 TYR A CA 1
ATOM 684 C C . TYR A 1 92 ? 8.489 3.199 -13.660 1.00 89.94 92 TYR A C 1
ATOM 686 O O . TYR A 1 92 ? 9.250 3.061 -14.618 1.00 89.94 92 TYR A O 1
ATOM 694 N N . TYR A 1 93 ? 7.220 3.589 -13.803 1.00 89.94 93 TYR A N 1
ATOM 695 C CA . TYR A 1 93 ? 6.652 3.942 -15.094 1.00 89.94 93 TYR A CA 1
ATOM 696 C C . TYR A 1 93 ? 7.253 5.249 -15.624 1.00 89.94 93 TYR A C 1
ATOM 698 O O . TYR A 1 93 ? 7.918 5.236 -16.657 1.00 89.94 93 TYR A O 1
ATOM 706 N N . SER A 1 94 ? 7.063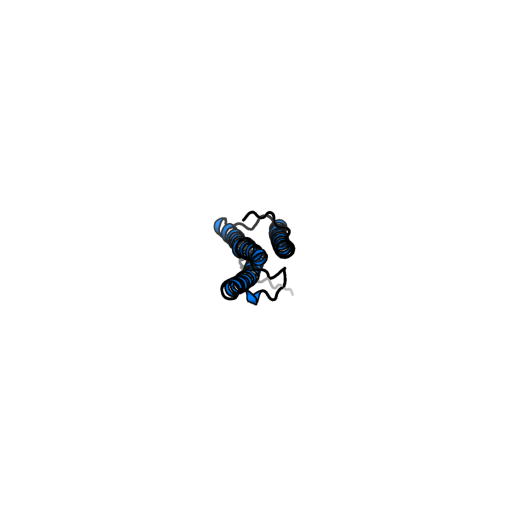 6.367 -14.918 1.00 91.62 94 SER A N 1
ATOM 707 C CA . SER A 1 94 ? 7.408 7.713 -15.396 1.00 91.62 94 SER A CA 1
ATOM 708 C C . SER A 1 94 ? 8.896 7.881 -15.695 1.00 91.62 94 SER A C 1
ATOM 710 O O . SER A 1 94 ? 9.234 8.379 -16.767 1.00 91.62 94 SER A O 1
ATOM 712 N N . THR A 1 95 ? 9.786 7.396 -14.824 1.00 89.69 95 THR A N 1
ATOM 713 C CA . THR A 1 95 ? 11.243 7.556 -14.978 1.00 89.69 95 THR A CA 1
ATOM 714 C C . THR A 1 95 ? 11.738 6.934 -16.281 1.00 89.69 95 THR A C 1
ATOM 716 O O . THR A 1 95 ? 12.493 7.562 -17.021 1.00 89.69 95 THR A O 1
ATOM 719 N N . GLN A 1 96 ? 11.252 5.735 -16.622 1.00 84.56 96 GLN A N 1
ATOM 720 C CA . GLN A 1 96 ? 11.638 5.057 -17.862 1.00 84.56 96 GLN A CA 1
ATOM 721 C C . GLN A 1 96 ? 11.242 5.863 -19.114 1.00 84.56 96 GLN A C 1
ATOM 723 O O . GLN A 1 96 ? 12.018 5.942 -20.065 1.00 84.56 96 GLN A O 1
ATOM 728 N N . ARG A 1 97 ? 10.058 6.496 -19.120 1.00 85.31 97 ARG A N 1
ATOM 729 C CA . ARG A 1 97 ? 9.557 7.262 -20.281 1.00 85.31 97 ARG A CA 1
ATOM 730 C C . ARG A 1 97 ? 10.184 8.646 -20.370 1.00 85.31 97 ARG A C 1
ATOM 732 O O . ARG A 1 97 ? 10.494 9.096 -21.468 1.00 85.31 97 ARG A O 1
ATOM 739 N N . LEU A 1 98 ? 10.380 9.305 -19.229 1.00 89.69 98 LEU A N 1
ATOM 740 C CA . LEU A 1 98 ? 10.966 10.642 -19.154 1.00 89.69 98 LEU A CA 1
ATOM 741 C C . LEU A 1 98 ? 12.443 10.620 -19.549 1.00 89.69 98 LEU A C 1
ATOM 743 O O . LEU A 1 98 ? 12.868 11.414 -20.382 1.00 89.69 98 LEU A O 1
ATOM 747 N N . CYS A 1 99 ? 13.210 9.672 -19.009 1.00 88.69 99 CYS A N 1
ATOM 748 C CA . CYS A 1 99 ? 14.630 9.526 -19.325 1.00 88.69 99 CYS A CA 1
ATOM 749 C C . CYS A 1 99 ? 14.878 8.738 -20.620 1.00 88.69 99 CYS A C 1
ATOM 751 O O . CYS A 1 99 ? 16.024 8.616 -21.039 1.00 88.69 99 CYS A O 1
ATOM 753 N N . LYS A 1 100 ? 13.823 8.176 -21.231 1.00 83.19 100 LYS A N 1
ATOM 754 C CA . LYS A 1 100 ? 13.887 7.262 -22.386 1.00 83.19 100 LYS A CA 1
ATOM 755 C C . LYS A 1 100 ? 14.929 6.146 -22.214 1.00 83.19 100 LYS A C 1
ATOM 757 O O . LYS A 1 100 ? 15.549 5.713 -23.177 1.00 83.19 100 LYS A O 1
ATOM 762 N N . ALA A 1 101 ? 15.101 5.675 -20.982 1.00 82.50 101 ALA A N 1
ATOM 763 C CA . ALA A 1 101 ? 16.108 4.694 -20.606 1.00 82.50 101 ALA A CA 1
ATOM 764 C C . ALA A 1 101 ? 15.463 3.541 -19.832 1.00 82.50 101 ALA A C 1
ATOM 766 O O . ALA A 1 101 ? 14.540 3.741 -19.036 1.00 82.50 101 ALA A O 1
ATOM 767 N N . ARG A 1 102 ? 15.952 2.318 -20.060 1.00 81.56 102 ARG A N 1
ATOM 768 C CA . ARG A 1 102 ? 15.532 1.147 -19.284 1.00 81.56 102 ARG A CA 1
ATOM 769 C C . ARG A 1 102 ? 16.094 1.234 -17.863 1.00 81.56 102 ARG A C 1
ATOM 771 O O . ARG A 1 102 ? 17.164 1.791 -17.636 1.00 81.56 102 ARG A O 1
ATOM 778 N N . MET A 1 1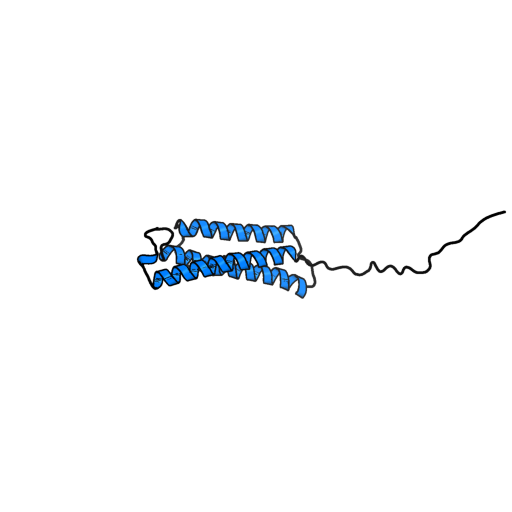03 ? 15.357 0.667 -16.910 1.00 83.00 103 MET A N 1
ATOM 779 C CA . MET A 1 103 ? 15.808 0.541 -15.526 1.00 83.00 103 MET A CA 1
ATOM 780 C C . MET A 1 103 ? 17.129 -0.233 -15.454 1.00 83.00 103 MET A C 1
ATOM 782 O O . MET A 1 103 ? 17.289 -1.246 -16.130 1.00 83.00 103 MET A O 1
ATOM 786 N N . TRP A 1 104 ? 18.059 0.245 -14.626 1.00 79.69 104 TRP A N 1
ATOM 787 C CA . TRP A 1 104 ? 19.439 -0.251 -14.600 1.00 79.69 104 TRP A CA 1
ATOM 788 C C . TRP A 1 104 ? 19.564 -1.741 -14.245 1.00 79.69 104 TRP A C 1
ATOM 790 O O . TRP A 1 104 ? 20.422 -2.432 -14.785 1.00 79.69 104 TRP A O 1
ATOM 800 N N . SER A 1 105 ? 18.710 -2.250 -13.352 1.00 83.38 105 SER A N 1
ATOM 801 C CA . SER A 1 105 ? 18.747 -3.649 -12.922 1.00 83.38 105 SER A CA 1
ATOM 802 C C . SER A 1 105 ? 17.351 -4.188 -12.626 1.00 83.38 105 SER A C 1
ATOM 804 O O . SER A 1 105 ? 16.702 -3.767 -11.665 1.00 83.38 105 SER A O 1
ATOM 806 N N . ASP A 1 106 ? 16.932 -5.187 -13.404 1.00 82.12 106 ASP A N 1
ATOM 807 C CA . ASP A 1 106 ? 15.678 -5.919 -13.189 1.00 82.12 106 ASP A CA 1
ATOM 808 C C . ASP A 1 106 ? 15.667 -6.644 -11.824 1.00 82.12 106 ASP A C 1
ATOM 810 O O . ASP A 1 106 ? 14.616 -6.810 -11.197 1.00 82.12 106 ASP A O 1
ATOM 814 N N . LEU A 1 107 ? 16.839 -7.075 -11.334 1.00 83.50 107 LEU A N 1
ATOM 815 C CA . LEU A 1 107 ? 16.975 -7.748 -10.038 1.00 83.50 107 LEU A CA 1
ATOM 816 C C . LEU A 1 107 ? 16.717 -6.778 -8.885 1.00 83.50 107 LEU A C 1
ATOM 818 O O . LEU A 1 107 ? 15.998 -7.123 -7.948 1.00 83.50 107 LEU A O 1
ATOM 822 N N . LEU A 1 108 ? 17.247 -5.556 -8.974 1.00 85.00 108 LEU A N 1
ATOM 823 C CA . LEU A 1 108 ? 17.037 -4.538 -7.948 1.00 85.00 108 LEU A CA 1
ATOM 824 C C . LEU A 1 108 ? 15.568 -4.099 -7.894 1.00 85.00 108 LEU A C 1
ATOM 826 O O . LEU A 1 108 ? 14.995 -3.970 -6.815 1.00 85.00 108 LEU A O 1
ATOM 830 N N . SER A 1 109 ? 14.922 -3.944 -9.052 1.00 84.69 109 SER A N 1
ATOM 831 C CA . SER A 1 109 ? 13.491 -3.635 -9.124 1.00 84.69 109 SER A CA 1
ATOM 832 C C . SER A 1 109 ? 12.627 -4.742 -8.510 1.00 84.69 109 SER A C 1
ATOM 834 O O . SER A 1 109 ? 11.694 -4.453 -7.759 1.00 84.69 109 SER A O 1
ATOM 836 N N . ARG A 1 110 ? 12.973 -6.015 -8.743 1.00 86.06 110 ARG A N 1
ATOM 837 C CA . ARG A 1 110 ? 12.314 -7.162 -8.097 1.00 86.06 110 ARG A CA 1
ATOM 838 C C . ARG A 1 110 ? 12.556 -7.222 -6.591 1.00 86.06 110 ARG A C 1
ATOM 840 O O . ARG A 1 110 ? 11.622 -7.544 -5.861 1.00 86.06 110 ARG A O 1
ATOM 847 N N . LEU A 1 111 ? 13.767 -6.908 -6.129 1.00 90.38 111 LEU A N 1
ATOM 848 C CA . LEU A 1 111 ? 14.083 -6.838 -4.702 1.00 90.38 111 LEU A CA 1
ATOM 849 C C . LEU A 1 111 ? 13.241 -5.763 -4.011 1.00 90.38 111 LEU A C 1
ATOM 851 O O . LEU A 1 111 ? 12.668 -6.035 -2.961 1.00 90.38 111 LEU A O 1
ATOM 855 N N . HIS A 1 112 ? 13.101 -4.580 -4.618 1.00 88.31 112 HIS A N 1
ATOM 856 C CA . HIS A 1 112 ? 12.223 -3.535 -4.092 1.00 88.31 112 HIS A CA 1
ATOM 857 C C . HIS A 1 112 ? 10.772 -3.999 -3.999 1.00 88.31 112 HIS A C 1
ATOM 859 O O . HIS A 1 112 ? 10.144 -3.788 -2.968 1.00 88.31 112 HIS A O 1
ATOM 865 N N . PHE A 1 113 ? 10.250 -4.665 -5.034 1.00 89.88 113 PHE A N 1
ATOM 866 C CA . PHE A 1 113 ? 8.888 -5.195 -4.990 1.00 89.88 113 PHE A CA 1
ATOM 867 C C . PHE A 1 113 ? 8.710 -6.205 -3.858 1.00 89.88 113 PHE A C 1
ATOM 869 O O . PHE A 1 113 ? 7.882 -5.998 -2.978 1.00 89.88 113 PHE A O 1
ATOM 876 N N . TRP A 1 114 ? 9.505 -7.275 -3.827 1.00 89.25 114 TRP A N 1
ATOM 877 C CA . TRP A 1 114 ? 9.347 -8.309 -2.804 1.00 89.25 114 TRP A CA 1
ATOM 878 C C . TRP A 1 114 ? 9.648 -7.801 -1.394 1.00 89.25 114 TRP A C 1
ATOM 880 O O . TRP A 1 114 ? 8.940 -8.169 -0.461 1.00 89.25 114 TRP A O 1
ATOM 890 N N . GLY A 1 115 ? 10.637 -6.918 -1.241 1.00 90.19 115 GLY A N 1
ATOM 891 C CA . GLY A 1 115 ? 10.946 -6.267 0.028 1.00 90.19 115 GLY A CA 1
ATOM 892 C C . GLY A 1 115 ? 9.783 -5.414 0.530 1.00 90.19 115 GLY A C 1
ATOM 893 O O . GLY A 1 115 ? 9.378 -5.552 1.682 1.00 90.19 115 GLY A O 1
ATOM 894 N N . TRP A 1 116 ? 9.184 -4.598 -0.341 1.00 90.88 116 TRP A N 1
ATOM 895 C CA . TRP A 1 116 ? 8.037 -3.767 0.026 1.00 90.88 116 TRP A CA 1
ATOM 896 C C . TRP A 1 116 ? 6.815 -4.607 0.408 1.00 90.88 116 TRP A C 1
ATOM 898 O O . TRP A 1 116 ? 6.197 -4.376 1.447 1.00 90.88 116 TRP A O 1
ATOM 908 N N . GLN A 1 117 ? 6.514 -5.649 -0.371 1.00 89.50 117 GLN A N 1
ATOM 909 C CA . GLN A 1 117 ? 5.403 -6.551 -0.070 1.00 89.50 117 GLN A CA 1
ATOM 910 C C . GLN A 1 117 ? 5.624 -7.314 1.243 1.00 89.50 117 GLN A C 1
ATOM 912 O O . GLN A 1 117 ? 4.680 -7.478 2.013 1.00 89.50 117 GLN A O 1
ATOM 917 N N . LEU A 1 118 ? 6.860 -7.726 1.546 1.00 89.00 118 LEU A N 1
ATOM 918 C CA . LEU A 1 118 ? 7.199 -8.379 2.812 1.00 89.00 118 LEU A CA 1
ATOM 919 C C . LEU A 1 118 ? 6.995 -7.435 4.002 1.00 89.00 118 LEU A C 1
ATOM 921 O O . LEU A 1 118 ? 6.438 -7.858 5.015 1.00 89.00 118 LEU A O 1
ATOM 925 N N . ILE A 1 119 ? 7.380 -6.161 3.877 1.00 87.50 119 ILE A N 1
ATOM 926 C CA . ILE A 1 119 ? 7.148 -5.144 4.914 1.00 87.50 119 ILE A CA 1
ATOM 927 C C . ILE A 1 119 ? 5.647 -4.962 5.159 1.00 87.50 119 ILE A C 1
ATOM 929 O O . ILE A 1 119 ? 5.214 -4.987 6.310 1.00 87.50 119 ILE A O 1
ATOM 933 N N . ILE A 1 120 ? 4.843 -4.845 4.098 1.00 87.75 120 ILE A N 1
ATOM 934 C CA . ILE A 1 120 ? 3.386 -4.699 4.214 1.00 87.75 120 ILE A CA 1
ATOM 935 C C . ILE A 1 120 ? 2.760 -5.917 4.900 1.00 87.75 120 ILE A C 1
ATOM 937 O O . ILE A 1 120 ? 1.967 -5.760 5.827 1.00 87.75 120 ILE A O 1
ATOM 941 N N . VAL A 1 121 ? 3.116 -7.132 4.474 1.00 87.00 121 VAL A N 1
ATOM 942 C CA . VAL A 1 121 ? 2.600 -8.368 5.084 1.00 87.00 121 VAL A CA 1
ATOM 943 C C . VAL A 1 121 ? 3.029 -8.465 6.547 1.00 87.00 121 VAL A C 1
ATOM 945 O O . VAL A 1 121 ? 2.221 -8.818 7.401 1.00 87.00 121 VAL A O 1
ATOM 948 N N . SER A 1 122 ? 4.268 -8.085 6.860 1.00 83.25 122 SER A N 1
ATOM 949 C CA . SER A 1 122 ? 4.755 -8.042 8.240 1.00 83.25 122 SER A CA 1
ATOM 950 C C . SER A 1 122 ? 3.942 -7.060 9.081 1.00 83.25 122 SER A C 1
ATOM 952 O O . SER A 1 122 ? 3.491 -7.431 10.158 1.00 83.25 122 SER A O 1
ATOM 954 N N . ALA A 1 123 ? 3.673 -5.852 8.577 1.00 80.31 123 ALA A N 1
ATOM 955 C CA . ALA A 1 123 ? 2.831 -4.867 9.256 1.00 80.31 123 ALA A CA 1
ATOM 956 C C . ALA A 1 123 ? 1.389 -5.369 9.453 1.00 80.31 123 ALA A C 1
ATOM 958 O O . ALA A 1 123 ? 0.806 -5.190 10.522 1.00 80.31 123 ALA A O 1
ATOM 959 N N . ALA A 1 124 ? 0.824 -6.050 8.452 1.00 79.38 124 ALA A N 1
ATOM 960 C CA . ALA A 1 124 ? -0.507 -6.642 8.542 1.00 79.38 124 ALA A CA 1
ATOM 961 C C . ALA A 1 124 ? -0.602 -7.731 9.624 1.00 79.38 124 ALA A C 1
ATOM 963 O O . ALA A 1 124 ? -1.669 -7.917 10.204 1.00 79.38 124 ALA A O 1
ATOM 964 N N . LEU A 1 125 ? 0.501 -8.425 9.924 1.00 77.00 125 LEU A N 1
ATOM 965 C CA . LEU A 1 125 ? 0.574 -9.421 10.995 1.00 77.00 125 LEU A CA 1
ATOM 966 C C . LEU A 1 125 ? 0.875 -8.792 12.362 1.00 77.00 125 LEU A C 1
ATOM 968 O O . LEU A 1 125 ? 0.259 -9.166 13.358 1.00 77.00 125 LEU A O 1
ATOM 972 N N . THR A 1 126 ? 1.797 -7.832 12.442 1.00 74.56 126 THR A N 1
ATOM 973 C CA . THR A 1 126 ? 2.267 -7.272 13.721 1.00 74.56 126 THR A CA 1
ATOM 974 C C . THR A 1 126 ? 1.284 -6.289 14.353 1.00 74.56 126 THR A C 1
ATOM 976 O O . THR A 1 126 ? 1.147 -6.272 15.580 1.00 74.56 126 THR A O 1
ATOM 979 N N . LEU A 1 127 ? 0.559 -5.503 13.547 1.00 71.44 127 LEU A N 1
ATOM 980 C CA . LEU A 1 127 ? -0.366 -4.481 14.049 1.00 71.44 127 LEU A CA 1
ATOM 981 C C . LEU A 1 127 ? -1.583 -5.079 14.783 1.00 71.44 127 LEU A C 1
ATOM 983 O O . LEU A 1 127 ? -1.875 -4.622 15.892 1.00 71.44 127 LEU A O 1
ATOM 987 N N . PRO A 1 128 ? -2.258 -6.137 14.283 1.00 62.72 128 PRO A N 1
ATOM 988 C CA . PRO A 1 128 ? -3.322 -6.801 15.038 1.00 62.72 128 PRO A CA 1
ATOM 989 C C . PRO A 1 128 ? -2.802 -7.480 16.313 1.00 62.72 128 PRO A C 1
ATOM 991 O O . PRO A 1 128 ? -3.484 -7.465 17.344 1.00 62.72 128 PRO A O 1
ATOM 994 N N . LEU A 1 129 ? -1.575 -8.021 16.271 1.00 69.44 129 LEU A N 1
ATOM 995 C CA . LEU A 1 129 ? -0.888 -8.621 17.423 1.00 69.44 129 LEU A CA 1
ATOM 996 C C . LEU A 1 129 ? -0.519 -7.601 18.513 1.00 69.44 129 LEU A C 1
ATOM 998 O O . LEU A 1 129 ? -0.138 -8.002 19.610 1.00 69.44 129 LEU A O 1
ATOM 1002 N N . GLY A 1 130 ? -0.697 -6.300 18.262 1.00 62.78 130 GLY A N 1
ATOM 1003 C CA . GLY A 1 130 ? -0.472 -5.246 19.250 1.00 62.78 130 GLY A CA 1
ATOM 1004 C C . GLY A 1 130 ? 0.994 -4.841 19.402 1.00 62.78 130 GLY A C 1
ATOM 1005 O O . GLY A 1 130 ? 1.320 -4.099 20.325 1.00 62.78 130 GLY A O 1
ATOM 1006 N N . ILE A 1 131 ? 1.874 -5.280 18.496 1.00 70.69 131 ILE A N 1
ATOM 1007 C CA . ILE A 1 131 ? 3.274 -4.843 18.445 1.00 70.69 131 ILE A CA 1
ATOM 1008 C C . ILE A 1 131 ? 3.315 -3.503 17.700 1.00 70.69 131 ILE A C 1
ATOM 1010 O O . ILE A 1 131 ? 3.656 -3.428 16.522 1.00 70.69 131 ILE A O 1
ATOM 1014 N N . THR A 1 132 ? 2.904 -2.435 18.381 1.00 70.31 132 THR A N 1
ATOM 1015 C CA . THR A 1 132 ? 2.898 -1.066 17.852 1.00 70.31 132 THR A CA 1
ATOM 1016 C C . THR A 1 132 ? 3.677 -0.134 18.774 1.00 70.31 132 THR A C 1
ATOM 1018 O O . THR A 1 132 ? 3.619 -0.255 19.995 1.00 70.31 132 THR A O 1
ATOM 1021 N N . GLN A 1 133 ? 4.413 0.809 18.187 1.00 70.44 133 GLN A N 1
ATOM 1022 C CA . GLN A 1 133 ? 5.133 1.857 18.919 1.00 70.44 133 GLN A CA 1
ATOM 1023 C C . GLN A 1 133 ? 4.204 2.992 19.396 1.00 70.44 133 GLN A C 1
ATOM 1025 O O . GLN A 1 133 ? 4.670 3.908 20.067 1.00 70.44 133 GLN A O 1
ATOM 1030 N N . GLY A 1 134 ? 2.911 2.970 19.035 1.00 64.94 134 GLY A N 1
ATOM 1031 C CA . GLY A 1 134 ? 1.933 3.997 19.425 1.00 64.94 134 GLY A CA 1
ATOM 1032 C C . GLY A 1 134 ? 2.165 5.380 18.802 1.00 64.94 134 GLY A C 1
ATOM 1033 O O . GLY A 1 134 ? 1.501 6.337 19.188 1.00 64.94 134 GLY A O 1
ATOM 1034 N N . LYS A 1 135 ? 3.103 5.488 17.856 1.00 58.56 135 LYS A N 1
ATOM 1035 C CA . LYS A 1 135 ? 3.345 6.681 17.040 1.00 58.56 135 LYS A CA 1
ATOM 1036 C C . LYS A 1 135 ? 2.610 6.514 15.713 1.00 58.56 135 LYS A C 1
ATOM 1038 O O . LYS A 1 135 ? 2.771 5.473 15.075 1.00 58.56 135 LYS A O 1
ATOM 1043 N N . GLU A 1 136 ? 1.790 7.503 15.369 1.00 54.72 136 GLU A N 1
ATOM 1044 C CA . GLU A 1 136 ? 1.125 7.613 14.063 1.00 54.72 136 GLU A CA 1
ATOM 1045 C C . GLU A 1 136 ? 2.096 8.096 12.981 1.00 54.72 136 GLU A C 1
ATOM 1047 O O . GLU A 1 136 ? 2.989 8.916 13.309 1.00 54.72 136 GLU A O 1
#

Secondary structure (DSSP, 8-state):
---------S-----TT-------HHHHHHHHHHHHHHHHHHHHHHHHHHHHHH-GGGGTT-GGGSHHHHHHHHHHIIIIIIIHHHHHHHHHHHHHHHTT---S-HHHHHHHHHHHHHHHHHHHHHTTTT---S--

pLDDT: mean 78.07, std 15.02, range [41.47, 94.0]

Radius of gyration: 26.4 Å; chains: 1; bounding box: 49×39×94 Å

Sequence (136 aa):
MSDHAETSSAGAANRDGLEAFVYDDKIVRMFGWATIIWGVVAFLVGVIIAVQLAFPQAGLGISFLSFGRLRPLHTNAAIFAFAGNAVFAAVYYSTQRLCKARMWSDLLSRLHFWGWQLIIVSAALTLPLGITQGKE

Foldseek 3Di:
DDDDDDDDDDDPPDPPPPPPLDAPCVLLVLLVVQLVVLVVVLVVLVVLLVVCVVPVCSQVPDLLSHNVLSVQLSVCSVVQRNVVSVVLSCCSVPVCVVVVHYDPDPVVSVCVSVVSVVVNVVCNVCSSVVVDPPDD